Protein AF-A0A350IUW5-F1 (afdb_monomer_lite)

Sequence (64 aa):
NHRHFTVNGRAQSIPSAQLRPGDVIGVRERSRALEPIQNALSLLPNRSVPEWLSLDADQLRGTV

Foldseek 3Di:
DPQQKDWPNHGDDDPPDDDDAFIKMAGDPVNCPPPVNVVVLVCVVVDDDDPSKDDDSVRRMMGD

pLDDT: mean 92.68, std 4.2, range [67.5, 97.25]

Radius of gyration: 11.78 Å; chains: 1; bounding box: 28×22×27 Å

Secondary structure (DSSP, 8-state):
----EEETTEEE--TTPPP-TTPEEEE-GGGTT-HHHHHHHHTGGG-PPPTT-EEETTTTEEE-

Structure (mmCIF, N/CA/C/O backbone):
data_AF-A0A350IUW5-F1
#
_entry.id   AF-A0A350IUW5-F1
#
loop_
_atom_site.group_PDB
_atom_site.id
_atom_site.type_symbol
_atom_site.label_atom_id
_atom_site.label_alt_id
_atom_site.label_comp_id
_atom_site.label_asym_id
_atom_site.label_entity_id
_atom_site.label_seq_id
_atom_site.pdbx_PDB_ins_code
_atom_site.Cartn_x
_atom_site.Cartn_y
_atom_site.Cartn_z
_atom_site.occupancy
_atom_site.B_iso_or_equiv
_atom_site.auth_seq_id
_atom_site.auth_comp_id
_atom_site.auth_asym_id
_atom_site.auth_atom_id
_atom_site.pdbx_PDB_model_num
ATOM 1 N N . ASN A 1 1 ? 0.577 8.054 -12.735 1.00 67.50 1 ASN A N 1
ATOM 2 C CA . ASN A 1 1 ? -0.581 7.156 -12.963 1.00 67.50 1 ASN A CA 1
ATOM 3 C C . ASN A 1 1 ? -0.131 5.980 -13.840 1.00 67.50 1 ASN A C 1
ATOM 5 O O . ASN A 1 1 ? -0.042 6.157 -15.045 1.00 67.50 1 ASN A O 1
ATOM 9 N N . HIS A 1 2 ? 0.216 4.819 -13.260 1.00 89.88 2 HIS A N 1
ATOM 10 C CA . HIS A 1 2 ? 0.893 3.710 -13.979 1.00 89.88 2 HIS A CA 1
ATOM 11 C C . HIS A 1 2 ? 0.183 2.340 -13.888 1.00 89.88 2 HIS A C 1
ATOM 13 O O . HIS A 1 2 ? 0.691 1.335 -14.392 1.00 89.88 2 HIS A O 1
ATOM 19 N N . ARG A 1 3 ? -1.018 2.275 -13.289 1.00 91.62 3 ARG A N 1
ATOM 20 C CA . ARG A 1 3 ? -1.808 1.030 -13.146 1.00 91.62 3 ARG A CA 1
ATOM 21 C C . ARG A 1 3 ? -1.057 -0.108 -12.427 1.00 91.62 3 ARG A C 1
ATOM 23 O O . ARG A 1 3 ? -1.066 -1.252 -12.896 1.00 91.62 3 ARG A O 1
ATOM 30 N N . HIS A 1 4 ? -0.398 0.222 -11.313 1.00 94.62 4 HIS A N 1
ATOM 31 C CA . HIS A 1 4 ? 0.285 -0.742 -10.435 1.00 94.62 4 HIS A CA 1
ATOM 32 C C . HIS A 1 4 ? -0.647 -1.400 -9.414 1.00 94.62 4 HIS A C 1
ATOM 34 O O . HIS A 1 4 ? -0.335 -2.480 -8.926 1.00 94.62 4 HIS A O 1
ATOM 40 N N . PHE A 1 5 ? -1.793 -0.784 -9.125 1.00 95.31 5 PHE A N 1
ATOM 41 C CA . PHE A 1 5 ? -2.739 -1.263 -8.124 1.00 95.31 5 PHE A CA 1
ATOM 42 C C . PHE A 1 5 ? -4.013 -1.805 -8.761 1.00 95.31 5 PHE A C 1
ATOM 44 O O . PHE A 1 5 ? -4.378 -1.464 -9.892 1.00 95.31 5 PHE A O 1
ATOM 51 N N . THR A 1 6 ? -4.686 -2.659 -8.008 1.00 95.81 6 THR A N 1
ATOM 52 C CA . THR A 1 6 ? -5.995 -3.218 -8.309 1.00 95.81 6 THR A CA 1
ATOM 53 C C . THR A 1 6 ? -6.937 -2.929 -7.154 1.00 95.81 6 THR A C 1
ATOM 55 O O . THR A 1 6 ? -6.496 -2.914 -6.010 1.00 95.81 6 THR A O 1
ATOM 58 N N . VAL A 1 7 ? -8.211 -2.709 -7.457 1.00 96.25 7 VAL A N 1
ATOM 59 C CA . VAL A 1 7 ? -9.297 -2.658 -6.475 1.00 96.25 7 VAL A CA 1
ATOM 60 C C . VAL A 1 7 ? -10.294 -3.733 -6.879 1.00 96.25 7 VAL A C 1
ATOM 62 O O . VAL A 1 7 ? -10.746 -3.754 -8.027 1.00 96.25 7 VAL A O 1
ATOM 65 N N . ASN A 1 8 ? -10.571 -4.677 -5.983 1.00 95.19 8 ASN A N 1
ATOM 66 C CA . ASN A 1 8 ? -11.424 -5.843 -6.233 1.00 95.19 8 ASN A CA 1
ATOM 67 C C . ASN A 1 8 ? -11.022 -6.600 -7.517 1.00 95.19 8 ASN A C 1
ATOM 69 O O . ASN A 1 8 ? -11.851 -6.946 -8.358 1.00 95.19 8 ASN A O 1
ATOM 73 N N . GLY A 1 9 ? -9.710 -6.776 -7.718 1.00 92.88 9 GLY A N 1
ATOM 74 C CA . GLY A 1 9 ? -9.127 -7.467 -8.875 1.00 92.88 9 GLY A CA 1
ATOM 75 C C . GLY A 1 9 ? -9.081 -6.661 -10.180 1.00 92.88 9 GLY A C 1
ATOM 76 O O . GLY A 1 9 ? -8.478 -7.111 -11.156 1.00 92.88 9 GLY A O 1
ATOM 77 N N . ARG A 1 10 ? -9.654 -5.453 -10.228 1.00 93.56 10 ARG A N 1
ATOM 78 C CA . ARG A 1 10 ? -9.631 -4.591 -11.421 1.00 93.56 10 ARG A CA 1
ATOM 79 C C . ARG A 1 10 ? -8.504 -3.575 -11.325 1.00 93.56 10 ARG A C 1
ATOM 81 O O . ARG A 1 10 ? -8.370 -2.893 -10.317 1.00 93.56 10 ARG A O 1
ATOM 88 N N . ALA A 1 11 ? -7.687 -3.461 -12.372 1.00 93.50 11 ALA A N 1
ATOM 89 C CA . ALA A 1 11 ? -6.574 -2.513 -12.392 1.00 93.50 11 ALA A CA 1
ATOM 90 C C . ALA A 1 11 ? -7.081 -1.066 -12.326 1.00 93.50 11 ALA A C 1
ATOM 92 O O . ALA A 1 11 ? -7.811 -0.627 -13.213 1.00 93.50 11 ALA A O 1
ATOM 93 N N . GLN A 1 12 ? -6.629 -0.326 -11.314 1.00 91.62 12 GLN A N 1
ATOM 94 C CA . GLN A 1 12 ? -7.035 1.051 -11.076 1.00 91.62 12 GLN A CA 1
ATOM 95 C C . GLN A 1 12 ? -5.905 2.018 -11.433 1.00 91.62 12 GLN A C 1
ATOM 97 O O . GLN A 1 12 ? -4.719 1.755 -11.214 1.00 91.62 12 GLN A O 1
ATOM 102 N N . SER A 1 13 ? -6.282 3.137 -12.045 1.00 92.75 13 SER A N 1
ATOM 103 C CA . SER A 1 13 ? -5.357 4.172 -12.516 1.00 92.75 13 SER A CA 1
ATOM 104 C C . SER A 1 13 ? -5.627 5.524 -11.834 1.00 92.75 13 SER A C 1
ATOM 106 O O . SER A 1 13 ? -4.721 6.333 -11.676 1.00 92.75 13 SER A O 1
ATOM 108 N N . ILE A 1 14 ? -6.854 5.759 -11.367 1.00 93.50 14 ILE A N 1
ATOM 109 C CA . ILE A 1 14 ? -7.298 7.044 -10.818 1.00 93.50 14 ILE A CA 1
ATOM 110 C C . ILE A 1 14 ? -6.840 7.164 -9.353 1.00 93.50 14 ILE A C 1
ATOM 112 O O . ILE A 1 14 ? -7.343 6.405 -8.525 1.00 93.50 14 ILE A O 1
ATOM 116 N N . PRO A 1 15 ? -5.928 8.096 -9.007 1.00 91.00 15 PRO A N 1
ATOM 117 C CA . PRO A 1 15 ? -5.431 8.246 -7.634 1.00 91.00 15 PRO A CA 1
ATOM 118 C C . PRO A 1 15 ? -6.486 8.776 -6.656 1.00 91.00 15 PRO A C 1
ATOM 120 O O . PRO A 1 15 ? -6.398 8.517 -5.465 1.00 91.00 15 PRO A O 1
ATOM 123 N N . SER A 1 16 ? -7.484 9.505 -7.161 1.00 94.62 16 SER A N 1
ATOM 124 C CA . SER A 1 16 ? -8.604 10.063 -6.395 1.00 94.62 16 SER A CA 1
ATOM 125 C C . SER A 1 16 ? -9.815 9.126 -6.311 1.00 94.62 16 SER A C 1
ATOM 127 O O . SER A 1 16 ? -10.917 9.572 -5.999 1.00 94.62 16 SER A O 1
ATOM 129 N N . ALA A 1 17 ? -9.653 7.841 -6.644 1.00 92.81 17 ALA A N 1
ATOM 130 C CA . ALA A 1 17 ? -10.743 6.880 -6.539 1.00 92.81 17 ALA A CA 1
ATOM 131 C C . ALA A 1 17 ? -11.179 6.728 -5.075 1.00 92.81 17 ALA A C 1
ATOM 133 O O . ALA A 1 17 ? -10.355 6.456 -4.204 1.00 92.81 17 ALA A O 1
ATOM 134 N N . GLN A 1 18 ? -12.477 6.887 -4.819 1.00 94.88 18 GLN A N 1
ATOM 135 C CA . GLN A 1 18 ? -13.046 6.687 -3.493 1.00 94.88 18 GLN A CA 1
ATOM 136 C C . GLN A 1 18 ? -13.250 5.193 -3.229 1.00 94.88 18 GLN A C 1
ATOM 138 O O . GLN A 1 18 ? -13.817 4.483 -4.062 1.00 94.88 18 GLN A O 1
ATOM 143 N N . LEU A 1 19 ? -12.779 4.737 -2.070 1.00 95.06 19 LEU A N 1
ATOM 144 C CA . LEU A 1 19 ? -12.917 3.360 -1.605 1.00 95.0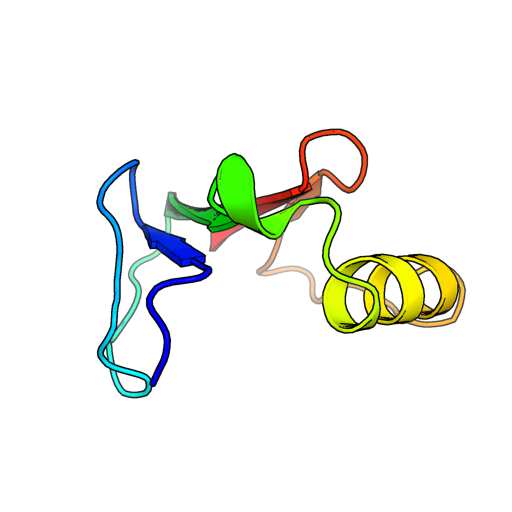6 19 LEU A CA 1
ATOM 145 C C . LEU A 1 19 ? -14.113 3.237 -0.663 1.00 95.06 19 LEU A C 1
ATOM 147 O O . LEU A 1 19 ? -14.551 4.218 -0.054 1.00 95.06 19 LEU A O 1
ATOM 151 N N . ARG A 1 20 ? -14.639 2.022 -0.555 1.00 95.25 20 ARG A N 1
ATOM 152 C CA . ARG A 1 20 ? -15.701 1.652 0.380 1.00 95.25 20 ARG A CA 1
ATOM 153 C C . ARG A 1 20 ? -15.174 0.621 1.381 1.00 95.25 20 ARG A C 1
ATOM 155 O O . ARG A 1 20 ? -14.255 -0.121 1.035 1.00 95.25 20 ARG A O 1
ATOM 162 N N . PRO A 1 21 ? -15.769 0.536 2.583 1.00 96.31 21 PRO A N 1
ATOM 163 C CA . PRO A 1 21 ? -15.473 -0.551 3.510 1.00 96.31 21 PRO A CA 1
ATOM 164 C C . PRO A 1 21 ? -15.638 -1.914 2.826 1.00 96.31 21 PRO A C 1
ATOM 166 O O . PRO A 1 21 ? -16.620 -2.138 2.113 1.00 96.31 21 PRO A O 1
ATOM 169 N N . GLY A 1 22 ? -14.669 -2.801 3.025 1.00 95.06 22 GLY A N 1
ATOM 170 C CA . GLY A 1 22 ? -14.575 -4.119 2.404 1.00 95.06 22 GLY A CA 1
ATOM 171 C C . GLY A 1 22 ? -13.904 -4.152 1.026 1.00 95.06 22 GLY A C 1
ATOM 172 O O . GLY A 1 22 ? -13.719 -5.242 0.485 1.00 95.06 22 GLY A O 1
ATOM 173 N N . ASP A 1 23 ? -13.530 -3.009 0.437 1.00 97.25 23 ASP A N 1
ATOM 174 C CA . ASP A 1 23 ? -12.785 -3.008 -0.826 1.00 97.25 23 ASP A CA 1
ATOM 175 C C . ASP A 1 23 ? -11.378 -3.592 -0.621 1.00 97.25 23 ASP A C 1
ATOM 177 O O . ASP A 1 23 ? -10.631 -3.183 0.270 1.00 97.25 23 ASP A O 1
ATOM 181 N N . VAL A 1 24 ? -10.997 -4.523 -1.501 1.00 97.00 24 VAL A N 1
ATOM 182 C CA . VAL A 1 24 ? -9.690 -5.188 -1.467 1.00 97.00 24 VAL A CA 1
ATOM 183 C C . VAL A 1 24 ? -8.754 -4.533 -2.470 1.00 97.00 24 VAL A C 1
ATOM 185 O O . VAL A 1 24 ? -8.966 -4.591 -3.686 1.00 97.00 24 VAL A O 1
ATOM 188 N N . ILE A 1 25 ? -7.678 -3.945 -1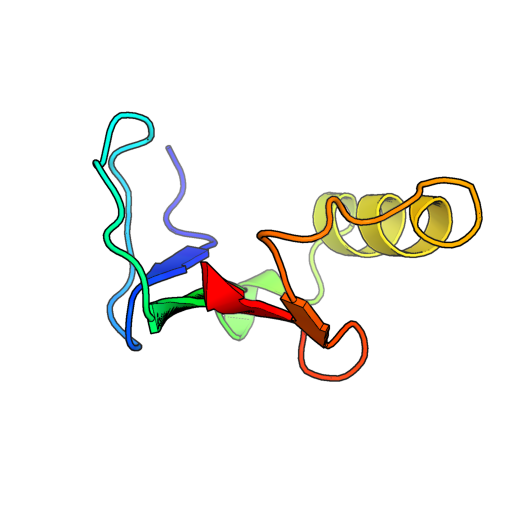.965 1.00 96.44 25 ILE A N 1
ATOM 189 C CA . ILE A 1 25 ? -6.619 -3.322 -2.746 1.00 96.44 25 ILE A CA 1
ATOM 190 C C . ILE A 1 25 ? -5.459 -4.301 -2.864 1.00 96.44 25 ILE A C 1
ATOM 192 O O . ILE A 1 25 ? -4.983 -4.841 -1.875 1.00 96.44 25 ILE A O 1
ATOM 196 N N . GLY A 1 26 ? -4.976 -4.527 -4.080 1.00 96.12 26 GLY A N 1
ATOM 197 C CA . GLY A 1 26 ? -3.844 -5.419 -4.324 1.00 96.12 26 GLY A CA 1
ATOM 198 C C . GLY A 1 26 ? -2.825 -4.817 -5.274 1.00 96.12 26 GLY A C 1
ATOM 199 O O . GLY A 1 26 ? -3.176 -4.048 -6.174 1.00 96.12 26 GLY A O 1
ATOM 200 N N . VAL A 1 27 ? -1.564 -5.210 -5.126 1.00 95.88 27 VAL A N 1
ATOM 201 C CA . VAL A 1 27 ? -0.527 -4.919 -6.121 1.00 95.88 27 VAL A CA 1
ATOM 202 C C . VAL A 1 27 ? -0.711 -5.839 -7.326 1.00 95.88 27 VAL A C 1
ATOM 204 O O . VAL A 1 27 ? -0.822 -7.056 -7.194 1.00 95.88 27 VAL A O 1
ATOM 207 N N . ARG A 1 28 ? -0.730 -5.261 -8.528 1.00 94.62 28 ARG A N 1
ATOM 208 C CA . ARG A 1 28 ? -0.830 -6.014 -9.781 1.00 94.62 28 ARG A CA 1
ATOM 209 C C . ARG A 1 28 ? 0.403 -6.901 -9.961 1.00 94.62 28 ARG A C 1
ATOM 211 O O . ARG A 1 28 ? 1.517 -6.429 -9.774 1.00 94.62 28 ARG A O 1
ATOM 218 N N . GLU A 1 29 ? 0.217 -8.125 -10.452 1.00 91.69 29 GLU A N 1
ATOM 219 C CA . GLU A 1 29 ? 1.276 -9.147 -10.521 1.00 91.69 29 GLU A CA 1
ATOM 220 C C . GLU A 1 29 ? 2.593 -8.665 -11.135 1.00 91.69 29 GLU A C 1
ATOM 222 O O . GLU A 1 29 ? 3.641 -8.683 -10.497 1.00 91.69 29 GLU A O 1
ATOM 227 N N . ARG A 1 30 ? 2.517 -8.095 -12.342 1.00 92.44 30 ARG A N 1
ATOM 228 C CA . ARG A 1 30 ? 3.671 -7.541 -13.070 1.00 92.44 30 ARG A CA 1
ATOM 229 C C . ARG A 1 30 ? 4.412 -6.417 -12.334 1.00 92.44 30 ARG A C 1
ATOM 231 O O . ARG A 1 30 ? 5.450 -5.966 -12.795 1.00 92.44 30 ARG A O 1
ATOM 238 N N . SER A 1 31 ? 3.808 -5.857 -11.291 1.00 94.25 31 SER A N 1
ATOM 239 C CA . SER A 1 31 ? 4.336 -4.736 -10.520 1.00 94.25 31 SER A CA 1
ATOM 240 C C . SER A 1 31 ? 4.928 -5.174 -9.184 1.00 94.25 31 SER A C 1
ATOM 242 O O . SER A 1 31 ? 5.665 -4.397 -8.597 1.00 94.25 31 SER A O 1
ATOM 244 N N . ARG A 1 32 ? 4.691 -6.412 -8.730 1.00 92.06 32 ARG A N 1
ATOM 245 C CA . ARG A 1 32 ? 5.188 -6.908 -7.438 1.00 92.06 32 ARG A CA 1
ATOM 246 C C . ARG A 1 32 ? 6.714 -6.866 -7.325 1.00 92.06 32 ARG A C 1
ATOM 248 O O . ARG A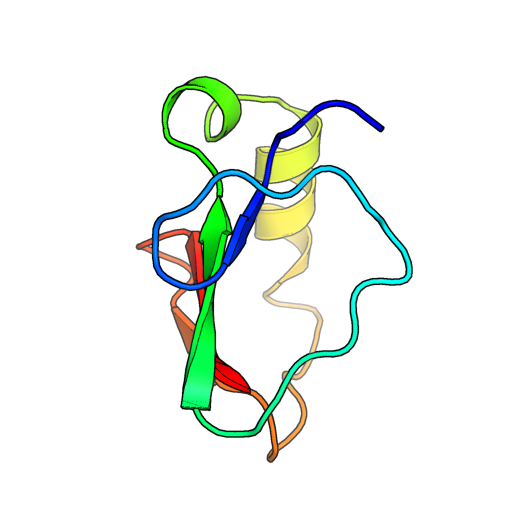 1 32 ? 7.229 -6.507 -6.277 1.00 92.06 32 ARG A O 1
ATOM 255 N N . ALA A 1 33 ? 7.431 -7.160 -8.408 1.00 92.75 33 ALA A N 1
ATOM 256 C CA . ALA A 1 33 ? 8.896 -7.156 -8.440 1.00 92.75 33 ALA A CA 1
ATOM 257 C C . ALA A 1 33 ? 9.524 -5.760 -8.635 1.00 92.75 33 ALA A C 1
ATOM 259 O O . ALA A 1 33 ? 10.740 -5.650 -8.759 1.00 92.75 33 ALA A O 1
ATOM 260 N N . LEU A 1 34 ? 8.723 -4.690 -8.706 1.00 95.12 34 LEU A N 1
ATOM 261 C CA . LEU A 1 34 ? 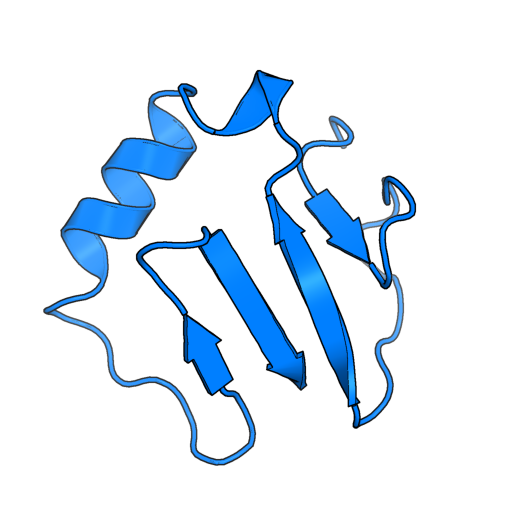9.266 -3.345 -8.873 1.00 95.12 34 LEU A CA 1
ATOM 262 C C . LEU A 1 34 ? 9.979 -2.902 -7.595 1.00 95.12 34 LEU A C 1
ATOM 264 O O . LEU A 1 34 ? 9.418 -2.971 -6.503 1.00 95.12 34 LEU A O 1
ATOM 268 N N . GLU A 1 35 ? 11.184 -2.367 -7.759 1.00 95.19 35 GLU A N 1
ATOM 269 C CA . GLU A 1 35 ? 12.029 -1.886 -6.665 1.00 95.19 35 GLU A CA 1
ATOM 270 C C . GLU A 1 35 ? 11.310 -0.902 -5.717 1.00 95.19 35 GLU A C 1
ATOM 272 O O . GLU A 1 35 ? 11.390 -1.099 -4.506 1.00 95.19 35 GLU A O 1
ATOM 277 N N . PRO A 1 36 ? 10.493 0.069 -6.186 1.00 94.12 36 PRO A N 1
ATOM 278 C CA . PRO A 1 36 ? 9.718 0.922 -5.282 1.00 94.12 36 PRO A CA 1
ATOM 279 C C . PRO A 1 36 ? 8.749 0.165 -4.364 1.00 94.12 36 PRO A C 1
ATOM 281 O O . PRO A 1 36 ? 8.522 0.591 -3.235 1.00 94.12 36 PRO A O 1
ATOM 284 N N . ILE A 1 37 ? 8.167 -0.943 -4.835 1.00 93.31 37 ILE A N 1
ATOM 285 C CA . ILE A 1 37 ? 7.254 -1.764 -4.030 1.00 93.31 37 ILE A CA 1
ATOM 286 C C . ILE A 1 37 ? 8.051 -2.569 -3.006 1.00 93.31 37 ILE A C 1
ATOM 288 O O . ILE A 1 37 ? 7.691 -2.564 -1.835 1.00 93.31 37 ILE A O 1
ATOM 292 N N . GLN A 1 38 ? 9.167 -3.175 -3.410 1.00 93.25 38 GLN A N 1
ATOM 293 C CA . GLN A 1 38 ? 10.050 -3.909 -2.499 1.00 93.25 38 GLN A CA 1
ATOM 294 C C . GLN A 1 38 ? 10.602 -3.005 -1.389 1.00 93.25 38 GLN A C 1
ATOM 296 O O . GLN A 1 38 ? 10.523 -3.340 -0.209 1.00 93.25 38 GLN A O 1
ATOM 301 N N . ASN A 1 39 ? 11.048 -1.800 -1.746 1.00 93.94 39 ASN A N 1
ATOM 302 C CA . ASN A 1 39 ? 11.521 -0.810 -0.781 1.00 93.94 39 ASN A CA 1
ATOM 303 C C . ASN A 1 39 ? 10.418 -0.389 0.201 1.00 93.94 39 ASN A C 1
ATOM 305 O O . ASN A 1 39 ? 10.691 -0.210 1.386 1.00 93.94 39 ASN A O 1
ATOM 309 N N . ALA A 1 40 ? 9.169 -0.259 -0.259 1.00 91.94 40 ALA A N 1
ATOM 310 C CA . ALA A 1 40 ? 8.043 0.049 0.618 1.00 91.94 40 ALA A CA 1
ATOM 311 C C . ALA A 1 40 ? 7.746 -1.082 1.621 1.00 91.94 40 ALA A C 1
ATOM 313 O O . ALA A 1 40 ? 7.409 -0.788 2.767 1.00 91.94 40 ALA A O 1
ATOM 314 N N . LEU A 1 41 ? 7.912 -2.350 1.226 1.00 90.94 41 LEU A N 1
ATOM 315 C CA . LEU A 1 41 ? 7.723 -3.504 2.115 1.00 90.94 41 LEU A CA 1
ATOM 316 C C . LEU A 1 41 ? 8.774 -3.559 3.219 1.00 90.94 41 LEU A C 1
ATOM 318 O O . LEU A 1 41 ? 8.429 -3.778 4.377 1.0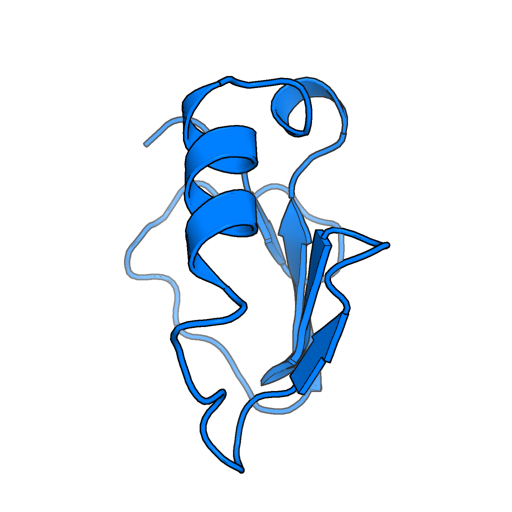0 90.94 41 LEU A O 1
ATOM 322 N N . SER A 1 42 ? 10.031 -3.263 2.893 1.00 90.56 42 SER A N 1
ATOM 323 C CA . SER A 1 42 ? 11.122 -3.190 3.874 1.00 90.56 42 SER A CA 1
ATOM 324 C C . SER A 1 42 ? 10.890 -2.133 4.962 1.00 90.56 42 SER A C 1
ATOM 326 O O . SER A 1 42 ? 11.475 -2.217 6.039 1.00 90.56 42 SER A O 1
ATOM 328 N N . LEU A 1 43 ? 10.031 -1.139 4.706 1.00 89.81 43 LEU A N 1
ATOM 329 C CA . LEU A 1 43 ? 9.670 -0.090 5.665 1.00 89.81 43 LEU A CA 1
ATOM 330 C C . LEU A 1 43 ? 8.457 -0.445 6.541 1.00 89.81 43 LEU A C 1
ATOM 332 O O . LEU A 1 43 ? 8.186 0.282 7.499 1.00 89.81 43 LEU A O 1
ATOM 336 N N . LEU A 1 44 ? 7.729 -1.529 6.242 1.00 87.12 44 LEU A N 1
ATOM 337 C CA . LEU A 1 44 ? 6.539 -1.939 6.999 1.00 87.12 44 LEU A CA 1
ATOM 338 C C . LEU A 1 44 ? 6.791 -2.210 8.489 1.00 87.12 44 LEU A C 1
ATOM 340 O O . LEU A 1 44 ? 5.964 -1.763 9.279 1.00 87.12 44 LEU A O 1
ATOM 344 N N . PRO A 1 45 ? 7.900 -2.849 8.921 1.00 85.81 45 PRO A N 1
ATOM 345 C CA . PRO A 1 45 ? 8.138 -3.111 10.346 1.00 85.81 45 PRO A CA 1
ATOM 346 C C . PRO A 1 45 ? 8.170 -1.844 11.212 1.00 85.81 45 PRO A C 1
ATOM 348 O O . PRO A 1 45 ? 7.920 -1.900 12.411 1.00 85.81 45 PRO A O 1
ATOM 351 N N . ASN A 1 46 ? 8.449 -0.692 10.597 1.00 84.94 46 ASN A N 1
ATOM 352 C CA . ASN A 1 46 ? 8.540 0.602 11.267 1.00 84.94 46 ASN A CA 1
ATOM 353 C C . ASN A 1 46 ? 7.220 1.394 11.225 1.00 84.94 46 ASN A C 1
ATOM 355 O O . ASN A 1 46 ? 7.207 2.577 11.569 1.00 84.94 46 ASN A O 1
ATOM 359 N N . ARG A 1 47 ? 6.116 0.794 10.756 1.00 85.19 47 ARG A N 1
ATOM 360 C CA . ARG A 1 47 ? 4.814 1.457 10.613 1.00 85.19 47 ARG A CA 1
ATOM 361 C C . ARG A 1 47 ? 3.695 0.622 11.217 1.00 85.19 47 ARG A C 1
ATOM 363 O O . ARG A 1 47 ? 3.565 -0.562 10.932 1.00 85.19 47 ARG A O 1
ATOM 370 N N . SER A 1 48 ? 2.839 1.268 12.002 1.00 87.38 48 SER A N 1
ATOM 371 C CA . SER A 1 48 ? 1.575 0.681 12.436 1.00 87.38 48 SER A CA 1
ATOM 372 C C . SER A 1 48 ? 0.517 0.813 11.340 1.00 87.38 48 SER A C 1
ATOM 374 O O . SER A 1 48 ? 0.411 1.844 10.669 1.00 87.38 48 SER A O 1
ATOM 376 N N . VAL A 1 49 ? -0.274 -0.244 11.158 1.00 90.06 49 VAL A N 1
ATOM 377 C CA . VAL A 1 49 ? -1.469 -0.215 10.312 1.00 90.06 49 VAL A CA 1
ATOM 378 C C . VAL A 1 49 ? -2.630 0.313 11.167 1.00 90.06 49 VAL A C 1
ATOM 380 O O . VAL A 1 49 ? -2.836 -0.208 12.264 1.00 90.06 49 VAL A O 1
ATOM 383 N N . PRO A 1 50 ? -3.354 1.360 10.730 1.00 93.19 50 PRO A N 1
ATOM 384 C CA . PRO A 1 50 ? -4.542 1.848 1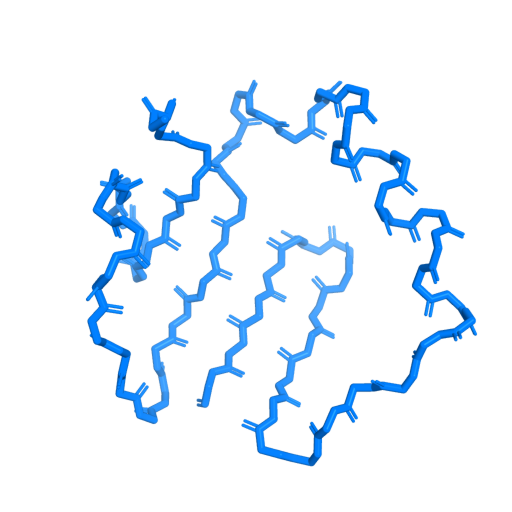1.431 1.00 93.19 50 PRO A CA 1
ATOM 385 C C . PRO A 1 50 ? -5.605 0.757 11.601 1.00 93.19 50 PRO A C 1
ATOM 387 O O . PRO A 1 50 ? -5.733 -0.103 10.741 1.00 93.19 50 PRO A O 1
ATOM 390 N N . GLU A 1 51 ? -6.426 0.836 12.649 1.00 93.38 51 GLU A N 1
ATOM 391 C CA . GLU A 1 51 ? -7.421 -0.206 12.980 1.00 93.38 51 GLU A CA 1
ATOM 392 C C . GLU A 1 51 ? -8.486 -0.439 11.898 1.00 93.38 51 GLU A C 1
ATOM 394 O O . GLU A 1 51 ? -9.009 -1.540 11.762 1.00 93.38 51 GLU A O 1
ATOM 399 N N . TRP A 1 52 ? -8.804 0.592 11.116 1.00 93.56 52 TRP A N 1
ATOM 400 C CA . TRP A 1 52 ? -9.756 0.515 10.005 1.00 93.56 52 TRP A CA 1
ATOM 401 C C . TRP A 1 52 ? -9.125 -0.035 8.718 1.00 93.56 52 TRP A C 1
ATOM 403 O O . TRP A 1 52 ? -9.770 -0.043 7.681 1.00 93.56 52 TRP A O 1
ATOM 413 N N . LEU A 1 53 ? -7.861 -0.460 8.757 1.00 94.31 53 LEU A N 1
ATOM 414 C CA . LEU A 1 53 ? -7.176 -1.089 7.638 1.00 94.31 53 LEU A CA 1
ATOM 415 C C . LEU A 1 53 ? -6.654 -2.460 8.048 1.00 94.31 53 LEU A C 1
ATOM 417 O O . LEU A 1 53 ? -6.136 -2.660 9.143 1.00 94.31 53 LEU A O 1
ATOM 421 N N . SER A 1 54 ? -6.704 -3.396 7.112 1.00 94.00 54 SER A N 1
ATOM 422 C CA . SER A 1 54 ? -5.996 -4.668 7.222 1.00 94.00 54 SER A CA 1
ATOM 423 C C . SER A 1 54 ? -4.939 -4.762 6.130 1.00 94.00 54 SER A C 1
ATOM 425 O O . SER A 1 54 ? -5.181 -4.338 4.999 1.00 94.00 54 SER A O 1
ATOM 427 N N . LEU A 1 55 ? -3.769 -5.310 6.460 1.00 94.19 55 LEU A N 1
ATOM 428 C CA . LEU A 1 55 ? -2.660 -5.505 5.531 1.00 94.19 55 LEU A CA 1
ATOM 429 C C . LEU A 1 55 ? -2.165 -6.950 5.601 1.00 94.19 55 LEU A C 1
ATOM 431 O O . LEU A 1 55 ? -1.716 -7.412 6.646 1.00 94.19 55 LEU A O 1
ATOM 435 N N . ASP A 1 56 ? -2.182 -7.616 4.455 1.00 93.38 56 ASP A N 1
ATOM 436 C CA . ASP A 1 56 ? -1.502 -8.877 4.184 1.00 93.38 56 ASP A CA 1
ATOM 437 C C . ASP A 1 56 ? -0.252 -8.568 3.344 1.00 93.38 56 ASP A C 1
ATOM 439 O O . ASP A 1 56 ? -0.320 -8.326 2.129 1.00 93.38 56 ASP A O 1
ATOM 443 N N . ALA A 1 57 ? 0.897 -8.507 4.020 1.00 90.62 57 ALA A N 1
ATOM 444 C CA . ALA A 1 57 ? 2.176 -8.178 3.397 1.00 90.62 57 ALA A CA 1
ATOM 445 C C . ALA A 1 57 ? 2.685 -9.296 2.473 1.00 90.62 57 ALA A C 1
ATOM 447 O O . ALA A 1 57 ? 3.300 -8.992 1.451 1.00 90.62 57 ALA A O 1
ATOM 448 N N . ASP A 1 58 ? 2.372 -10.558 2.774 1.00 89.94 58 ASP A N 1
ATOM 449 C CA . ASP A 1 58 ? 2.817 -11.710 1.987 1.00 89.94 58 ASP A CA 1
ATOM 450 C C . ASP A 1 58 ? 2.112 -11.740 0.627 1.00 89.94 58 ASP A C 1
ATOM 452 O O . ASP A 1 58 ? 2.724 -11.991 -0.415 1.00 89.94 58 ASP A O 1
ATOM 456 N N . GLN A 1 59 ? 0.815 -11.421 0.608 1.00 91.88 59 GLN A N 1
ATOM 457 C CA . GLN A 1 59 ? 0.036 -11.362 -0.628 1.00 91.88 59 GLN A CA 1
ATOM 458 C C . GLN A 1 59 ? 0.071 -9.994 -1.317 1.00 91.88 59 GLN A C 1
ATOM 460 O O . GLN A 1 59 ? -0.427 -9.868 -2.446 1.00 91.88 59 GLN A O 1
ATOM 465 N N . LEU A 1 60 ? 0.655 -8.978 -0.675 1.00 93.94 60 LEU A N 1
ATOM 466 C CA . LEU A 1 60 ? 0.635 -7.584 -1.125 1.00 93.94 60 LEU A CA 1
ATOM 467 C C . LEU A 1 60 ? -0.795 -7.077 -1.329 1.00 93.94 60 LEU A C 1
ATOM 469 O O . LEU A 1 60 ? -1.142 -6.533 -2.389 1.00 93.94 60 LEU A O 1
ATOM 473 N N . ARG A 1 61 ? -1.635 -7.315 -0.318 1.00 94.88 61 ARG A N 1
ATOM 474 C CA . ARG A 1 61 ? -3.062 -6.988 -0.306 1.00 94.88 61 ARG A CA 1
ATOM 475 C C . ARG A 1 61 ? -3.428 -6.212 0.948 1.00 94.88 61 ARG A C 1
ATOM 477 O O . ARG A 1 61 ? -2.927 -6.499 2.024 1.00 94.88 61 ARG A O 1
ATOM 484 N N . GLY A 1 62 ? -4.328 -5.251 0.811 1.00 95.44 62 GLY A N 1
ATOM 485 C CA . GLY A 1 62 ? -4.934 -4.542 1.928 1.00 95.44 62 GLY A CA 1
ATOM 486 C C . GLY A 1 62 ? -6.444 -4.451 1.767 1.00 95.44 62 GLY A C 1
ATOM 487 O O . GLY A 1 62 ? -6.950 -4.517 0.648 1.00 95.44 62 GLY A O 1
ATOM 488 N N . THR A 1 63 ? -7.152 -4.305 2.880 1.00 96.88 63 THR A N 1
ATOM 489 C CA . THR A 1 63 ? -8.615 -4.157 2.910 1.00 96.88 63 THR A CA 1
ATOM 490 C C . THR A 1 63 ? -8.979 -2.928 3.733 1.00 96.88 63 THR A C 1
ATOM 492 O O . THR A 1 63 ? -8.331 -2.672 4.751 1.00 96.88 63 THR A O 1
ATOM 495 N N . VAL A 1 64 ? -9.969 -2.173 3.251 1.00 94.00 64 VAL A N 1
ATOM 496 C CA . VAL A 1 64 ? -10.580 -1.013 3.933 1.00 94.00 64 VAL A CA 1
ATOM 497 C C . VAL A 1 64 ? -11.726 -1.446 4.832 1.00 94.00 64 VAL A C 1
ATOM 499 O O . VAL A 1 64 ? -12.392 -2.442 4.478 1.00 94.00 64 VAL A O 1
#